Protein AF-A0A924R2E2-F1 (afdb_monomer_lite)

Sequence (108 aa):
MLLNELELIDDIKFAHPKDMQDGKIVVTDRDITINLPFVPGVHLAFDHHASEAIRNTGERPNHIIHPDVPSVARVVFDHHGGTSRFPARFHEILEAVDKKDSAQFSHE

pLDDT: mean 94.53, std 5.23, range [55.53, 98.25]

Radius of gyration: 14.44 Å; chains: 1; bounding box: 31×35×36 Å

Structure (mmCIF, N/CA/C/O backbone):
data_AF-A0A924R2E2-F1
#
_entry.id   AF-A0A924R2E2-F1
#
loop_
_atom_site.group_PDB
_atom_site.id
_atom_site.type_symbol
_atom_site.label_atom_id
_atom_site.label_alt_id
_atom_site.label_comp_id
_atom_site.label_asym_id
_atom_site.label_entity_id
_atom_site.label_seq_id
_atom_site.pdbx_PDB_ins_code
_atom_site.Cartn_x
_atom_site.Cartn_y
_atom_site.Cartn_z
_atom_site.occupancy
_atom_site.B_iso_or_equiv
_atom_site.auth_seq_id
_atom_site.auth_comp_id
_atom_site.auth_asym_id
_atom_site.auth_atom_id
_atom_site.pdbx_PDB_model_num
ATOM 1 N N . MET A 1 1 ? -2.191 -3.496 -11.049 1.00 78.88 1 MET A N 1
ATOM 2 C CA . MET A 1 1 ? -1.097 -3.816 -11.997 1.00 78.88 1 MET A CA 1
ATOM 3 C C . MET A 1 1 ? 0.096 -4.534 -11.354 1.00 78.88 1 MET A C 1
ATOM 5 O O . MET A 1 1 ? 0.664 -5.353 -12.045 1.00 78.88 1 MET A O 1
ATOM 9 N N . LEU A 1 2 ? 0.442 -4.349 -10.070 1.00 95.00 2 LEU A N 1
ATOM 10 C CA . LEU A 1 2 ? 1.344 -5.289 -9.362 1.00 95.00 2 LEU A CA 1
ATOM 11 C C . LEU A 1 2 ? 0.571 -6.451 -8.716 1.00 95.00 2 LEU A C 1
ATOM 13 O O . LEU A 1 2 ? 0.876 -7.604 -8.975 1.00 95.00 2 LEU A O 1
ATOM 17 N N . LEU A 1 3 ? -0.497 -6.165 -7.962 1.00 95.69 3 LEU A N 1
ATOM 18 C CA . LEU A 1 3 ? -1.316 -7.222 -7.343 1.00 95.69 3 LEU A CA 1
ATOM 19 C C . LEU A 1 3 ? -2.002 -8.139 -8.371 1.00 95.69 3 LEU A C 1
ATOM 21 O O . LEU A 1 3 ? -2.087 -9.340 -8.149 1.00 95.69 3 LEU A O 1
ATOM 25 N N . ASN A 1 4 ? -2.411 -7.591 -9.523 1.00 94.19 4 ASN A N 1
ATOM 26 C CA . ASN A 1 4 ? -2.919 -8.391 -10.648 1.00 94.19 4 ASN A CA 1
ATOM 27 C C . ASN A 1 4 ? -1.853 -9.341 -11.212 1.00 94.19 4 ASN A C 1
ATOM 29 O O . ASN A 1 4 ? -2.187 -10.460 -11.567 1.00 94.19 4 ASN A O 1
ATOM 33 N N . GLU A 1 5 ? -0.585 -8.913 -11.298 1.00 94.88 5 GLU A N 1
ATOM 34 C CA . GLU A 1 5 ? 0.518 -9.767 -11.779 1.00 94.88 5 GLU A CA 1
ATOM 35 C C . GLU A 1 5 ? 0.744 -10.966 -10.850 1.00 94.88 5 GLU A C 1
ATOM 37 O O . GLU A 1 5 ? 1.178 -12.029 -11.280 1.00 94.88 5 GLU A O 1
ATOM 42 N N . LEU A 1 6 ? 0.450 -10.780 -9.564 1.00 95.69 6 LEU A N 1
ATOM 43 C CA . LEU A 1 6 ? 0.540 -11.813 -8.541 1.00 95.69 6 LEU A CA 1
ATOM 44 C C . LEU A 1 6 ? -0.750 -12.629 -8.393 1.00 95.69 6 LEU A C 1
ATOM 46 O O . LEU A 1 6 ? -0.778 -13.519 -7.548 1.00 95.69 6 LEU A O 1
ATOM 50 N N . GLU A 1 7 ? -1.794 -12.315 -9.167 1.00 96.31 7 GLU A N 1
ATOM 51 C CA . GLU A 1 7 ? -3.120 -12.942 -9.078 1.00 96.31 7 GLU A CA 1
ATOM 52 C C . GLU A 1 7 ? -3.730 -12.866 -7.660 1.00 96.31 7 GLU A C 1
ATOM 54 O O . GLU A 1 7 ? -4.424 -13.775 -7.214 1.00 96.31 7 GLU A O 1
ATOM 59 N N . LEU A 1 8 ? -3.462 -11.772 -6.932 1.00 96.75 8 LEU A N 1
ATOM 60 C CA . LEU A 1 8 ? -3.915 -11.587 -5.542 1.00 96.75 8 LEU A CA 1
ATOM 61 C C . LEU A 1 8 ? -5.291 -10.928 -5.409 1.00 96.75 8 LEU A C 1
ATOM 63 O O . LEU A 1 8 ? -5.851 -10.919 -4.316 1.00 96.75 8 LEU A O 1
ATOM 67 N N . ILE A 1 9 ? -5.810 -10.337 -6.485 1.00 96.81 9 ILE A N 1
ATOM 68 C CA . ILE A 1 9 ? -7.079 -9.605 -6.478 1.00 96.81 9 ILE A CA 1
ATOM 69 C C . ILE A 1 9 ? -7.927 -9.977 -7.692 1.00 96.81 9 ILE A C 1
ATOM 71 O O . ILE A 1 9 ? -7.401 -10.242 -8.774 1.00 96.81 9 ILE A O 1
ATOM 75 N N . ASP A 1 10 ? -9.240 -9.965 -7.499 1.00 96.62 10 ASP A N 1
ATOM 76 C CA . ASP A 1 10 ? -10.270 -10.229 -8.505 1.00 96.62 10 ASP A CA 1
ATOM 77 C C . ASP A 1 10 ? -11.161 -9.001 -8.788 1.00 96.62 10 ASP A C 1
ATOM 79 O O . ASP A 1 10 ? -11.812 -8.953 -9.832 1.00 96.62 10 ASP A O 1
ATOM 83 N N . ASP A 1 11 ? -11.139 -7.988 -7.915 1.00 96.44 11 ASP A N 1
ATOM 84 C CA . ASP A 1 11 ? -11.868 -6.722 -8.055 1.00 96.44 11 ASP A CA 1
ATOM 85 C C . ASP A 1 11 ? -11.035 -5.509 -7.591 1.00 96.44 11 ASP A C 1
ATOM 87 O O . ASP A 1 11 ? -10.062 -5.637 -6.842 1.00 96.44 11 ASP A O 1
ATOM 91 N N . ILE A 1 12 ? -11.406 -4.310 -8.057 1.00 96.31 12 ILE A N 1
ATOM 92 C CA . ILE A 1 12 ? -10.790 -3.038 -7.658 1.00 96.31 12 ILE A CA 1
ATOM 93 C C . ILE A 1 12 ? -11.872 -2.004 -7.358 1.00 96.31 12 ILE A C 1
ATOM 95 O O . ILE A 1 12 ? -12.657 -1.619 -8.225 1.00 96.31 12 ILE A O 1
ATOM 99 N N . LYS A 1 13 ? -11.802 -1.430 -6.154 1.00 96.06 13 LYS A N 1
ATOM 100 C CA . LYS A 1 13 ? -12.623 -0.294 -5.733 1.00 96.06 13 LYS A CA 1
ATOM 101 C C . LYS A 1 13 ? -11.753 0.913 -5.396 1.00 96.06 13 LYS A C 1
ATOM 103 O O . LYS A 1 13 ? -10.830 0.821 -4.593 1.00 96.06 13 LYS A O 1
ATOM 108 N N . PHE A 1 14 ? -12.089 2.067 -5.966 1.00 96.69 14 PHE A N 1
ATOM 109 C CA . PHE A 1 14 ? -11.464 3.339 -5.606 1.00 96.69 14 PHE A CA 1
ATOM 110 C C . PHE A 1 14 ? -12.214 3.998 -4.446 1.00 96.69 14 PHE A C 1
ATOM 112 O O . PHE A 1 14 ? -13.445 4.031 -4.428 1.00 96.69 14 PHE A O 1
ATOM 119 N N . ALA A 1 15 ? -11.465 4.545 -3.491 1.00 96.62 15 ALA A N 1
ATOM 120 C CA . ALA A 1 15 ? -12.000 5.260 -2.341 1.00 96.62 15 ALA A CA 1
ATOM 121 C C . ALA A 1 15 ? -11.188 6.527 -2.071 1.00 96.62 15 ALA A C 1
ATOM 123 O O . ALA A 1 15 ? -9.992 6.587 -2.351 1.00 96.62 15 ALA A O 1
ATOM 124 N N . HIS A 1 16 ? -11.841 7.539 -1.502 1.00 97.31 16 HIS A N 1
ATOM 125 C CA . HIS A 1 16 ? -11.154 8.722 -1.004 1.00 97.31 16 HIS A CA 1
ATOM 126 C C . HIS A 1 16 ? -10.659 8.467 0.436 1.00 97.31 16 HIS A C 1
ATOM 128 O O . HIS A 1 16 ? -11.418 7.905 1.232 1.00 97.31 16 HIS A O 1
ATOM 134 N N . PRO A 1 17 ? -9.452 8.924 0.836 1.00 96.19 17 PRO A N 1
ATOM 135 C CA . PRO A 1 17 ? -8.926 8.723 2.194 1.00 96.19 17 PRO A CA 1
ATOM 136 C C . PRO A 1 17 ? -9.883 9.166 3.306 1.00 96.19 17 PRO A C 1
ATOM 138 O O . PRO A 1 17 ? -10.025 8.492 4.324 1.00 96.19 17 PRO A O 1
ATOM 141 N N . LYS A 1 18 ? -10.603 10.273 3.084 1.00 95.12 18 LYS A N 1
ATOM 142 C CA . LYS A 1 18 ? -11.630 10.753 4.019 1.00 95.12 18 LYS A CA 1
ATOM 143 C C . LYS A 1 18 ? -12.769 9.750 4.220 1.00 95.12 18 LYS A C 1
ATOM 145 O O . LYS A 1 18 ? -13.242 9.607 5.336 1.00 95.12 18 LYS A O 1
ATOM 150 N N . ASP A 1 19 ? -13.215 9.058 3.176 1.00 96.94 19 ASP A N 1
ATOM 151 C CA . ASP A 1 19 ? -14.321 8.105 3.308 1.00 96.94 19 ASP A CA 1
ATOM 152 C C . ASP A 1 19 ? -13.886 6.822 4.026 1.00 96.94 19 ASP A C 1
ATOM 154 O O . ASP A 1 19 ? -14.697 6.215 4.724 1.00 96.94 19 ASP A O 1
ATOM 158 N N . MET A 1 20 ? -12.604 6.455 3.918 1.00 96.00 20 MET A N 1
ATOM 159 C CA . MET A 1 20 ? -11.991 5.403 4.738 1.00 96.00 20 MET A CA 1
ATOM 160 C C . MET A 1 20 ? -11.939 5.817 6.214 1.00 96.00 20 MET A C 1
ATOM 162 O O . MET A 1 20 ? -12.395 5.073 7.076 1.00 96.00 20 MET A O 1
ATOM 166 N N . GLN A 1 21 ? -11.462 7.032 6.507 1.00 92.44 21 GLN A N 1
ATOM 167 C CA . GLN A 1 21 ? -11.394 7.569 7.877 1.00 92.44 21 GLN A CA 1
ATOM 168 C C . GLN A 1 21 ? -12.771 7.756 8.518 1.00 92.44 21 GLN A C 1
ATOM 170 O O . GLN A 1 21 ? -12.945 7.475 9.700 1.00 92.44 21 GLN A O 1
ATOM 175 N N . ASP A 1 22 ? -13.747 8.219 7.737 1.00 95.25 22 ASP A N 1
ATOM 176 C CA . ASP A 1 22 ? -15.129 8.407 8.178 1.00 95.25 22 ASP A CA 1
ATOM 177 C C . ASP A 1 22 ? -15.884 7.059 8.309 1.00 95.25 22 ASP A C 1
ATOM 179 O O . ASP A 1 22 ? -17.057 7.059 8.680 1.00 95.25 22 ASP A O 1
ATOM 183 N N . GLY A 1 23 ? -15.265 5.916 7.973 1.00 94.56 23 GLY A N 1
ATOM 184 C CA . GLY A 1 23 ? -15.879 4.585 8.072 1.00 94.56 23 GLY A CA 1
ATOM 185 C C . GLY A 1 23 ? -17.009 4.325 7.068 1.00 94.56 23 GLY A C 1
ATOM 186 O O . GLY A 1 23 ? -17.871 3.483 7.310 1.00 94.56 23 GLY A O 1
ATOM 187 N N . LYS A 1 24 ? -17.044 5.053 5.944 1.00 96.56 24 LYS A N 1
ATOM 188 C CA . LYS A 1 24 ? -18.079 4.900 4.900 1.00 96.56 24 LYS A CA 1
ATOM 189 C C . LYS A 1 24 ? -17.787 3.756 3.936 1.00 96.56 24 LYS A C 1
ATOM 191 O O . LYS A 1 24 ? -18.679 3.307 3.217 1.00 96.56 24 LYS A O 1
ATOM 196 N N . ILE A 1 25 ? -16.535 3.317 3.883 1.00 96.06 25 ILE A N 1
ATOM 197 C CA . ILE A 1 25 ? -16.118 2.164 3.095 1.00 96.06 25 ILE A CA 1
ATOM 198 C C . ILE A 1 25 ? -16.130 0.946 4.012 1.00 96.06 25 ILE A C 1
ATOM 200 O O . ILE A 1 25 ? -15.404 0.898 5.000 1.00 96.06 25 ILE A O 1
ATOM 204 N N . VAL A 1 26 ? -16.966 -0.034 3.678 1.00 94.75 26 VAL A N 1
ATOM 205 C CA . VAL A 1 26 ? -16.923 -1.348 4.324 1.00 94.75 26 VAL A CA 1
ATOM 206 C C . VAL A 1 26 ? -15.649 -2.057 3.870 1.00 94.75 26 VAL A C 1
ATOM 208 O O . VAL A 1 26 ? -15.417 -2.161 2.666 1.00 94.75 26 VAL A O 1
ATOM 211 N N . VAL A 1 27 ? -14.855 -2.510 4.839 1.00 96.31 27 VAL A N 1
ATOM 212 C CA . VAL A 1 27 ? -13.604 -3.253 4.652 1.00 96.31 27 VAL A CA 1
ATOM 213 C C . VAL A 1 27 ? -13.715 -4.572 5.410 1.00 96.31 27 VAL A C 1
ATOM 215 O O . VAL A 1 27 ? -14.265 -4.621 6.512 1.00 96.31 27 VAL A O 1
ATOM 218 N N . THR A 1 28 ? -13.205 -5.633 4.807 1.00 97.31 28 THR A N 1
ATOM 219 C CA . THR A 1 28 ? -13.247 -7.012 5.287 1.00 97.31 28 THR A CA 1
ATOM 220 C C . THR A 1 28 ? -11.855 -7.641 5.260 1.00 97.31 28 THR A C 1
ATOM 222 O O . THR A 1 28 ? -10.902 -7.084 4.712 1.00 97.31 28 THR A O 1
ATOM 225 N N . ASP A 1 29 ? -11.747 -8.852 5.802 1.00 97.56 29 ASP A N 1
ATOM 226 C CA . ASP A 1 29 ? -10.521 -9.656 5.813 1.00 97.56 29 ASP A CA 1
ATOM 227 C C . ASP A 1 29 ? -10.140 -10.236 4.438 1.00 97.56 29 ASP A C 1
ATOM 229 O O . ASP A 1 29 ? -9.130 -10.933 4.325 1.00 97.56 29 ASP A O 1
ATOM 233 N N . ARG A 1 30 ? -10.925 -9.934 3.395 1.00 97.75 30 ARG A N 1
ATOM 234 C CA . ARG A 1 30 ? -10.622 -10.210 1.984 1.00 97.75 30 ARG A CA 1
ATOM 235 C C . ARG A 1 30 ? -10.017 -9.018 1.246 1.00 97.75 30 ARG A C 1
ATOM 237 O O . ARG A 1 30 ? -9.547 -9.188 0.125 1.00 97.75 30 ARG A O 1
ATOM 244 N N . ASP A 1 31 ? -10.043 -7.829 1.842 1.00 98.12 31 ASP A N 1
ATOM 245 C CA . ASP A 1 31 ? -9.665 -6.597 1.156 1.00 98.12 31 ASP A CA 1
ATOM 246 C C . ASP A 1 31 ? -8.190 -6.257 1.374 1.00 98.12 31 ASP A C 1
ATOM 248 O O . ASP A 1 31 ? -7.686 -6.324 2.495 1.00 98.12 31 ASP A O 1
ATOM 252 N N . ILE A 1 32 ? -7.513 -5.826 0.307 1.00 98.25 32 ILE A N 1
ATOM 253 C CA . ILE A 1 32 ? -6.178 -5.221 0.370 1.00 98.25 32 ILE A CA 1
ATOM 254 C C . ILE A 1 32 ? -6.325 -3.718 0.139 1.00 98.25 32 ILE A C 1
ATOM 256 O O . ILE A 1 32 ? -6.803 -3.294 -0.914 1.00 98.25 32 ILE A O 1
ATOM 260 N N . THR A 1 33 ? -5.885 -2.897 1.092 1.00 97.88 33 THR A N 1
ATOM 261 C CA . THR A 1 33 ? -5.882 -1.435 0.940 1.00 97.88 33 THR A CA 1
ATOM 262 C C . THR A 1 33 ? -4.499 -0.939 0.551 1.00 97.88 33 THR A C 1
ATOM 264 O O . THR A 1 33 ? -3.494 -1.364 1.114 1.00 97.88 33 THR A O 1
ATOM 267 N N . ILE A 1 34 ? -4.439 -0.013 -0.402 1.00 96.81 34 ILE A N 1
ATOM 268 C CA . ILE A 1 34 ? -3.189 0.571 -0.894 1.00 96.81 34 ILE A CA 1
ATOM 269 C C . ILE A 1 34 ? -3.344 2.086 -0.876 1.00 96.81 34 ILE A C 1
ATOM 271 O O . ILE A 1 34 ? -4.289 2.605 -1.469 1.00 96.81 34 ILE A O 1
ATOM 275 N N . ASN A 1 35 ? -2.405 2.785 -0.240 1.00 96.75 35 ASN A N 1
ATOM 276 C CA . ASN A 1 35 ? -2.397 4.248 -0.141 1.00 96.75 35 ASN A CA 1
ATOM 277 C C . ASN A 1 35 ? -3.635 4.847 0.540 1.00 96.75 35 ASN A C 1
ATOM 279 O O . ASN A 1 35 ? -4.114 5.923 0.170 1.00 96.75 35 ASN A O 1
ATOM 283 N N . LEU A 1 36 ? -4.205 4.118 1.493 1.00 97.38 36 LEU A N 1
ATOM 284 C CA . LEU A 1 36 ? -5.399 4.529 2.212 1.00 97.38 36 LEU A CA 1
ATOM 285 C C . LEU A 1 36 ? -5.162 4.380 3.714 1.00 97.38 36 LEU A C 1
ATOM 287 O O . LEU A 1 36 ? -4.488 3.433 4.117 1.00 97.38 36 LEU A O 1
ATOM 291 N N . PRO A 1 37 ? -5.771 5.256 4.536 1.00 96.88 37 PRO A N 1
ATOM 292 C CA . PRO A 1 37 ? -5.669 5.175 5.985 1.00 96.88 37 PRO A CA 1
ATOM 293 C C . PRO A 1 37 ? -5.991 3.775 6.504 1.00 96.88 37 PRO A C 1
ATOM 295 O O . PRO A 1 37 ? -6.957 3.151 6.054 1.00 96.88 37 PRO A O 1
ATOM 298 N N . PHE A 1 38 ? -5.193 3.302 7.461 1.00 96.69 38 PHE A N 1
ATOM 299 C CA . P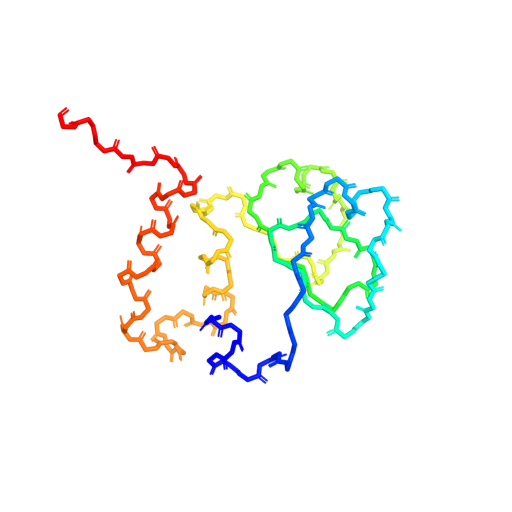HE A 1 38 ? -5.333 1.951 7.996 1.00 96.69 38 PHE A CA 1
ATOM 300 C C . PHE A 1 38 ? -6.705 1.744 8.655 1.00 96.69 38 PHE A C 1
ATOM 302 O O . PHE A 1 38 ? -7.153 2.556 9.468 1.00 96.69 38 PHE A O 1
ATOM 309 N N . VAL A 1 39 ? -7.342 0.608 8.353 1.00 94.81 39 VAL A N 1
ATOM 310 C CA . VAL A 1 39 ? -8.603 0.176 8.970 1.00 94.81 39 VAL A CA 1
ATOM 311 C C . VAL A 1 39 ? -8.413 -1.216 9.586 1.00 94.81 39 VAL A C 1
ATOM 313 O O . VAL A 1 39 ? -7.991 -2.138 8.886 1.00 94.81 39 VAL A O 1
ATOM 316 N N . PRO A 1 40 ? -8.723 -1.416 10.882 1.00 93.12 40 PRO A N 1
ATOM 317 C CA . PRO A 1 40 ? -8.671 -2.739 11.502 1.00 93.12 40 PRO A CA 1
ATOM 318 C C . PRO A 1 40 ? -9.582 -3.753 10.797 1.00 93.12 40 PRO A C 1
ATOM 320 O O . PRO A 1 40 ? -10.715 -3.433 10.452 1.00 93.12 40 PRO A O 1
ATOM 323 N N . GLY A 1 41 ? -9.107 -4.991 10.640 1.00 92.94 41 GLY A N 1
ATOM 324 C CA . GLY A 1 41 ? -9.857 -6.076 9.992 1.00 92.94 41 GLY A CA 1
ATOM 325 C C . GLY A 1 41 ? -9.583 -6.244 8.495 1.00 92.94 41 GLY A C 1
ATOM 326 O O . GLY A 1 41 ? -10.012 -7.243 7.934 1.00 92.94 41 GLY A O 1
ATOM 327 N N . VAL A 1 42 ? -8.838 -5.325 7.871 1.00 97.50 42 VAL A N 1
ATOM 328 C CA . VAL A 1 42 ? -8.326 -5.471 6.498 1.00 97.50 42 VAL A CA 1
ATOM 329 C C . VAL A 1 42 ? -7.356 -6.654 6.376 1.00 97.50 42 VAL A C 1
ATOM 331 O O . VAL A 1 42 ? -6.605 -6.929 7.318 1.00 97.50 42 VAL A O 1
ATOM 334 N N . HIS A 1 43 ? -7.325 -7.323 5.217 1.00 97.81 43 HIS A N 1
ATOM 335 C CA . HIS A 1 43 ? -6.386 -8.420 4.959 1.00 97.81 43 HIS A CA 1
ATOM 336 C C . HIS A 1 43 ? -4.934 -7.942 5.046 1.00 97.81 43 HIS A C 1
ATOM 338 O O . HIS A 1 43 ? -4.148 -8.443 5.847 1.00 97.81 43 HIS A O 1
ATOM 344 N N . LEU A 1 44 ? -4.600 -6.944 4.225 1.00 98.19 44 LEU A N 1
ATOM 345 C CA . LEU A 1 44 ? -3.303 -6.279 4.163 1.00 98.19 44 LEU A CA 1
ATOM 346 C C . LEU A 1 44 ? -3.515 -4.800 3.843 1.00 98.19 44 LEU A C 1
ATOM 348 O O . LEU A 1 44 ? -4.330 -4.451 2.991 1.00 98.19 44 LEU A O 1
ATOM 352 N N . ALA A 1 45 ? -2.747 -3.938 4.493 1.00 98.12 45 ALA A N 1
ATOM 353 C CA . ALA A 1 45 ? -2.697 -2.514 4.211 1.00 98.12 45 ALA A CA 1
ATOM 354 C C . ALA A 1 45 ? -1.272 -2.112 3.841 1.00 98.12 45 ALA A C 1
ATOM 356 O O . ALA A 1 45 ? -0.353 -2.331 4.626 1.00 98.12 45 ALA A O 1
ATOM 357 N N . PHE A 1 46 ? -1.109 -1.508 2.667 1.00 98.25 46 PHE A N 1
ATOM 358 C CA . PHE A 1 46 ? 0.154 -0.953 2.196 1.00 98.25 46 PHE A CA 1
ATOM 359 C C . PHE A 1 46 ? 0.117 0.570 2.259 1.00 98.25 46 PHE A C 1
ATOM 361 O O . PHE A 1 46 ? -0.778 1.195 1.680 1.00 98.25 46 PHE A O 1
ATOM 368 N N . ASP A 1 47 ? 1.115 1.158 2.914 1.00 97.69 47 ASP A N 1
ATOM 369 C CA . ASP A 1 47 ? 1.258 2.608 3.036 1.00 97.69 47 ASP A CA 1
ATOM 370 C C . ASP A 1 47 ? 2.744 3.021 3.072 1.00 97.69 47 ASP A C 1
ATOM 372 O O . ASP A 1 47 ? 3.639 2.207 3.300 1.00 97.69 47 ASP A O 1
ATOM 376 N N . HIS A 1 48 ? 3.023 4.296 2.836 1.00 97.00 48 HIS A N 1
ATOM 377 C CA . HIS A 1 48 ? 4.354 4.900 2.948 1.00 97.00 48 HIS A CA 1
ATOM 378 C C . HIS A 1 48 ? 4.322 6.285 3.625 1.00 97.00 48 HIS A C 1
ATOM 380 O O . HIS A 1 48 ? 5.342 6.951 3.755 1.00 97.00 48 HIS A O 1
ATOM 386 N N . HIS A 1 49 ? 3.168 6.748 4.104 1.00 95.81 49 HIS A N 1
ATOM 387 C CA . HIS A 1 49 ? 3.046 8.027 4.783 1.00 95.81 49 HIS A CA 1
ATOM 388 C C . HIS A 1 49 ? 3.488 7.906 6.241 1.00 95.81 49 HIS A C 1
ATOM 390 O O . HIS A 1 49 ? 2.878 7.202 7.047 1.00 95.81 49 HIS A O 1
ATOM 396 N N . ALA A 1 50 ? 4.489 8.693 6.638 1.00 93.69 50 ALA A N 1
ATOM 397 C CA . ALA A 1 50 ? 4.947 8.752 8.028 1.00 93.69 50 ALA A CA 1
ATOM 398 C C . ALA A 1 50 ? 3.815 9.063 9.033 1.00 93.69 50 ALA A C 1
ATOM 400 O O . ALA A 1 50 ? 3.841 8.599 10.173 1.00 93.69 50 ALA A O 1
ATOM 401 N N . SER A 1 51 ? 2.790 9.813 8.616 1.00 93.88 51 SER A N 1
ATOM 402 C CA . SER A 1 51 ? 1.616 10.117 9.441 1.00 93.88 51 SER A CA 1
ATOM 403 C C . SER A 1 51 ? 0.821 8.869 9.844 1.00 93.88 51 SER A C 1
ATOM 405 O O . SER A 1 51 ? 0.348 8.807 10.979 1.00 93.88 51 SER A O 1
ATOM 407 N N . GLU A 1 52 ? 0.707 7.863 8.972 1.00 95.06 52 GLU A N 1
ATOM 408 C CA . GLU A 1 52 ? 0.040 6.597 9.294 1.00 95.06 52 GLU A CA 1
ATOM 409 C C . GLU A 1 52 ? 0.887 5.737 10.237 1.00 95.06 52 GLU A C 1
ATOM 411 O O . GLU A 1 52 ? 0.323 5.085 11.117 1.00 95.06 52 GLU A O 1
ATOM 416 N N . ALA A 1 53 ? 2.220 5.790 10.134 1.00 92.38 53 ALA A N 1
ATOM 417 C CA . ALA A 1 53 ? 3.122 5.108 11.069 1.00 92.38 53 ALA A CA 1
ATOM 418 C C . ALA A 1 53 ? 3.017 5.696 12.487 1.00 92.38 53 ALA A C 1
ATOM 420 O O . ALA A 1 53 ? 3.012 4.964 13.475 1.00 92.38 53 ALA A O 1
ATOM 421 N N . ILE A 1 54 ? 2.880 7.022 12.587 1.00 94.00 54 ILE A N 1
ATOM 422 C CA . ILE A 1 54 ? 2.694 7.725 13.864 1.00 94.00 54 ILE A CA 1
ATOM 423 C C . ILE A 1 54 ? 1.302 7.449 14.447 1.00 94.00 54 ILE A C 1
ATOM 425 O O . ILE A 1 54 ? 1.167 7.258 15.655 1.00 94.00 54 ILE A O 1
ATOM 429 N N . ARG A 1 55 ? 0.254 7.440 13.611 1.00 93.75 55 ARG A N 1
ATOM 430 C CA . ARG A 1 55 ? -1.131 7.234 14.060 1.00 93.75 55 ARG A CA 1
ATOM 431 C C . ARG A 1 55 ? -1.383 5.799 14.522 1.00 93.75 55 ARG A C 1
ATOM 433 O O . ARG A 1 55 ? -2.071 5.594 15.520 1.00 93.75 55 ARG A O 1
ATOM 440 N N . ASN A 1 56 ? -0.843 4.816 13.806 1.00 92.50 56 ASN A N 1
ATOM 441 C CA . ASN A 1 56 ? -1.151 3.401 13.997 1.00 92.50 56 ASN A CA 1
ATOM 442 C C . ASN A 1 56 ? -0.031 2.671 14.747 1.00 92.50 56 ASN A C 1
ATOM 444 O O . ASN A 1 56 ? 0.617 1.779 14.203 1.00 92.50 56 ASN A O 1
ATOM 448 N N . THR A 1 57 ? 0.170 3.011 16.020 1.00 89.06 57 THR A N 1
ATOM 449 C CA . THR A 1 57 ? 1.186 2.366 16.868 1.00 89.06 57 THR A CA 1
ATOM 450 C C . THR A 1 57 ? 0.790 0.945 17.292 1.00 89.06 57 THR A C 1
ATOM 452 O O . THR A 1 57 ? -0.382 0.546 17.201 1.00 89.06 57 THR A O 1
ATOM 455 N N . GLY A 1 58 ? 1.778 0.183 17.772 1.00 90.06 58 GLY A N 1
ATOM 456 C CA . GLY A 1 58 ? 1.631 -1.209 18.202 1.00 90.06 58 GLY A CA 1
ATOM 457 C C . GLY A 1 58 ? 1.910 -2.223 17.092 1.00 90.06 58 GLY A C 1
ATOM 458 O O . GLY A 1 58 ? 2.121 -1.862 15.936 1.00 90.06 58 GLY A O 1
ATOM 459 N N . GLU A 1 59 ? 1.929 -3.505 17.456 1.00 88.44 59 GLU A N 1
ATOM 460 C CA . GLU A 1 59 ? 2.138 -4.587 16.495 1.00 88.44 59 GLU A CA 1
ATOM 461 C C . GLU A 1 59 ? 0.917 -4.729 15.577 1.00 88.44 59 GLU A C 1
ATOM 463 O O . GLU A 1 59 ? -0.212 -4.925 16.034 1.00 88.44 59 GLU A O 1
ATOM 468 N N . ARG A 1 60 ? 1.148 -4.589 14.269 1.00 92.88 60 ARG A N 1
ATOM 469 C CA . ARG A 1 60 ? 0.132 -4.688 13.215 1.00 92.88 60 ARG A CA 1
ATOM 470 C C . ARG A 1 60 ? 0.740 -5.441 12.034 1.00 92.88 60 ARG A C 1
ATOM 472 O O . ARG A 1 60 ? 1.205 -4.807 11.091 1.00 92.88 60 ARG A O 1
ATOM 479 N N . PRO A 1 61 ? 0.788 -6.781 12.081 1.00 93.25 61 PRO A N 1
ATOM 480 C CA . PRO A 1 61 ? 1.491 -7.572 11.070 1.00 93.25 61 PRO A CA 1
ATOM 481 C C . PRO A 1 61 ? 0.880 -7.427 9.668 1.00 93.25 61 PRO A C 1
ATOM 483 O O . PRO A 1 61 ? 1.556 -7.675 8.677 1.00 93.25 61 PRO A O 1
ATOM 486 N N . ASN A 1 62 ? -0.381 -6.997 9.581 1.00 96.81 62 ASN A N 1
ATOM 487 C CA . ASN A 1 62 ? -1.076 -6.715 8.330 1.00 96.81 62 ASN A CA 1
ATOM 488 C C . ASN A 1 62 ? -0.941 -5.258 7.848 1.00 96.81 62 ASN A C 1
ATOM 490 O O . ASN A 1 62 ? -1.510 -4.922 6.814 1.00 96.81 62 ASN A O 1
ATOM 494 N N . HIS A 1 63 ? -0.226 -4.388 8.568 1.00 97.56 63 HIS A N 1
ATOM 495 C CA . HIS A 1 63 ? 0.036 -3.008 8.158 1.00 97.56 63 HIS A CA 1
ATOM 496 C C . HIS A 1 63 ? 1.485 -2.879 7.678 1.00 97.56 63 HIS A C 1
ATOM 498 O O . HIS A 1 63 ? 2.411 -2.671 8.462 1.00 97.56 63 HIS A O 1
ATOM 504 N N . ILE A 1 64 ? 1.677 -3.038 6.372 1.00 97.69 64 ILE A N 1
ATOM 505 C CA . ILE A 1 64 ? 2.978 -2.979 5.713 1.00 97.69 64 ILE A CA 1
ATOM 506 C C . ILE A 1 64 ? 3.265 -1.525 5.351 1.00 97.69 64 ILE A C 1
ATOM 508 O O . ILE A 1 64 ? 2.753 -0.999 4.362 1.00 97.69 64 ILE A O 1
ATOM 512 N N . ILE A 1 65 ? 4.073 -0.872 6.182 1.00 96.56 65 ILE A N 1
ATOM 513 C CA . ILE A 1 65 ? 4.374 0.551 6.057 1.00 96.56 65 ILE A CA 1
ATOM 514 C C . ILE A 1 65 ? 5.877 0.813 6.019 1.00 96.56 65 ILE A C 1
ATOM 516 O O . ILE A 1 65 ? 6.620 0.408 6.916 1.00 96.56 65 ILE A O 1
ATOM 520 N N . HIS A 1 66 ? 6.326 1.525 4.985 1.00 96.06 66 HIS A N 1
ATOM 521 C CA . HIS A 1 66 ? 7.720 1.951 4.842 1.00 96.06 66 HIS A CA 1
ATOM 522 C C . HIS A 1 66 ? 7.779 3.461 4.579 1.00 96.06 66 HIS A C 1
ATOM 524 O O . HIS A 1 66 ? 7.680 3.878 3.431 1.00 96.06 66 HIS A O 1
ATOM 530 N N . PRO A 1 67 ? 7.932 4.299 5.622 1.00 94.38 67 PRO A N 1
ATOM 531 C CA . PRO A 1 67 ? 7.879 5.756 5.475 1.00 94.38 67 PRO A CA 1
ATOM 532 C C . PRO A 1 67 ? 8.971 6.374 4.594 1.00 94.38 67 PRO A C 1
ATOM 534 O O . PRO A 1 67 ? 8.818 7.493 4.113 1.00 94.38 67 PRO A O 1
ATOM 537 N N . ASP A 1 68 ? 10.074 5.651 4.402 1.00 93.62 68 ASP A N 1
ATOM 538 C CA . ASP A 1 68 ? 11.269 6.151 3.722 1.00 93.62 68 ASP A CA 1
ATOM 539 C C . ASP A 1 68 ? 11.301 5.820 2.219 1.00 93.62 68 ASP A C 1
ATOM 541 O O . ASP A 1 68 ? 12.272 6.152 1.537 1.00 93.62 68 ASP A O 1
ATOM 545 N N . VAL A 1 69 ? 10.267 5.155 1.683 1.00 94.75 69 VAL A N 1
ATOM 546 C CA . VAL A 1 69 ? 10.202 4.808 0.254 1.00 94.75 69 VAL A CA 1
ATOM 547 C C . VAL A 1 69 ? 9.357 5.820 -0.533 1.00 94.75 69 VAL A C 1
ATOM 549 O O . VAL A 1 69 ? 8.375 6.359 -0.016 1.00 94.75 69 VAL A O 1
ATOM 552 N N . PRO A 1 70 ? 9.705 6.087 -1.806 1.00 94.94 70 PRO A N 1
ATOM 553 C CA . PRO A 1 70 ? 9.129 7.198 -2.567 1.00 94.94 70 PRO A CA 1
ATOM 554 C C . PRO A 1 70 ? 7.654 7.027 -2.944 1.00 94.94 70 PRO A C 1
ATOM 556 O O . PRO A 1 70 ? 7.012 8.026 -3.244 1.00 94.94 70 PRO A O 1
ATOM 559 N N . SER A 1 71 ? 7.120 5.802 -2.945 1.00 96.94 71 SER A N 1
ATOM 560 C CA . SER A 1 71 ? 5.713 5.533 -3.251 1.00 96.94 71 SER A CA 1
ATOM 561 C C . SER A 1 71 ? 5.222 4.244 -2.596 1.00 96.94 71 SER A C 1
ATOM 563 O O . SER A 1 71 ? 5.992 3.309 -2.361 1.00 96.94 71 SER A O 1
ATOM 565 N N . VAL A 1 72 ? 3.910 4.120 -2.398 1.00 97.06 72 VAL A N 1
ATOM 566 C CA . VAL A 1 72 ? 3.306 2.848 -1.960 1.00 97.06 72 VAL A CA 1
ATOM 567 C C . VAL A 1 72 ? 3.495 1.712 -2.980 1.00 97.06 72 VAL A C 1
ATOM 569 O O . VAL A 1 72 ? 3.535 0.537 -2.617 1.00 97.06 72 VAL A O 1
ATOM 572 N N . ALA A 1 73 ? 3.638 2.031 -4.272 1.00 97.19 73 ALA A N 1
ATOM 573 C CA . ALA A 1 73 ? 3.895 1.020 -5.294 1.00 97.19 73 ALA A CA 1
ATOM 574 C C . ALA A 1 73 ? 5.253 0.345 -5.064 1.00 97.19 73 ALA A C 1
ATOM 576 O O . ALA A 1 73 ? 5.374 -0.865 -5.266 1.00 97.19 73 ALA A O 1
ATOM 577 N N . ARG A 1 74 ? 6.240 1.107 -4.570 1.00 97.38 74 ARG A N 1
ATOM 578 C CA . ARG A 1 74 ? 7.536 0.580 -4.141 1.00 97.38 74 ARG A CA 1
ATOM 579 C C . ARG A 1 74 ? 7.397 -0.364 -2.946 1.00 97.38 74 ARG A C 1
ATOM 581 O O . ARG A 1 74 ? 7.952 -1.455 -2.997 1.00 97.38 74 ARG A O 1
ATOM 588 N N . VAL A 1 75 ? 6.576 -0.012 -1.949 1.00 97.81 75 VAL A N 1
ATOM 589 C CA . VAL A 1 75 ? 6.257 -0.886 -0.797 1.00 97.81 75 VAL A CA 1
ATOM 590 C C . VAL A 1 75 ? 5.727 -2.242 -1.273 1.00 97.81 75 VAL A C 1
ATOM 592 O O . VAL A 1 75 ? 6.244 -3.283 -0.877 1.00 97.81 75 VAL A O 1
ATOM 595 N N . VAL A 1 76 ? 4.722 -2.240 -2.159 1.00 97.69 76 VAL A N 1
ATOM 596 C CA . VAL A 1 76 ? 4.118 -3.471 -2.703 1.00 97.69 76 VAL A CA 1
ATOM 597 C C . VAL A 1 76 ? 5.141 -4.281 -3.503 1.00 97.69 76 VAL A C 1
ATOM 599 O O . VAL A 1 76 ? 5.209 -5.503 -3.372 1.00 97.69 76 VAL A O 1
ATOM 602 N N . PHE A 1 77 ? 5.939 -3.612 -4.338 1.00 97.69 77 PHE A N 1
ATOM 603 C CA . PHE A 1 77 ? 6.963 -4.260 -5.152 1.00 97.69 77 PHE A CA 1
ATOM 604 C C . PHE A 1 77 ? 8.015 -4.964 -4.286 1.00 97.69 77 PHE A C 1
ATOM 606 O O . PHE A 1 77 ? 8.272 -6.153 -4.483 1.00 97.69 77 PHE A O 1
ATOM 613 N N . ASP A 1 78 ? 8.579 -4.260 -3.305 1.00 96.88 78 ASP A N 1
ATOM 614 C CA . ASP A 1 78 ? 9.635 -4.784 -2.438 1.00 96.88 78 ASP A CA 1
ATOM 615 C C . ASP A 1 78 ? 9.108 -5.901 -1.526 1.00 96.88 78 ASP A C 1
ATOM 617 O O . ASP A 1 78 ? 9.740 -6.955 -1.416 1.00 96.88 78 ASP A O 1
ATOM 621 N N . HIS A 1 79 ? 7.907 -5.733 -0.956 1.00 97.19 79 HIS A N 1
ATOM 622 C CA . HIS A 1 79 ? 7.271 -6.734 -0.091 1.00 97.19 79 HIS A CA 1
ATOM 623 C C . HIS A 1 79 ? 7.084 -8.091 -0.787 1.00 97.19 79 HIS A C 1
ATOM 625 O O . HIS A 1 79 ? 7.241 -9.141 -0.165 1.00 97.19 79 HIS A O 1
ATOM 631 N N . HIS A 1 80 ? 6.793 -8.089 -2.090 1.00 97.25 80 HIS A N 1
ATOM 632 C CA . HIS A 1 80 ? 6.576 -9.310 -2.866 1.00 97.25 80 HIS A CA 1
ATOM 633 C C . HIS A 1 80 ? 7.823 -9.814 -3.615 1.00 97.25 80 HIS A C 1
ATOM 635 O O . HIS A 1 80 ? 7.704 -10.634 -4.524 1.00 97.25 80 HIS A O 1
ATOM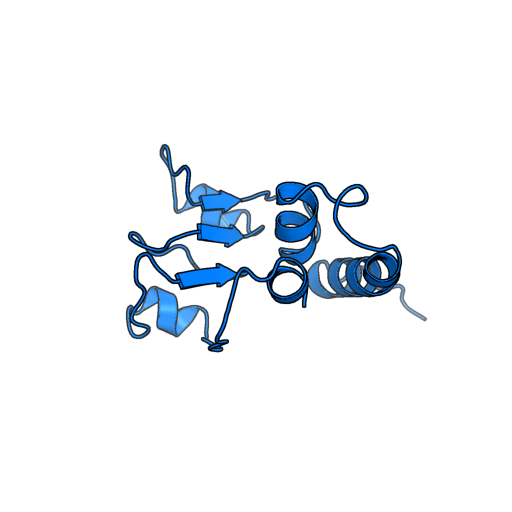 641 N N . GLY A 1 81 ? 9.024 -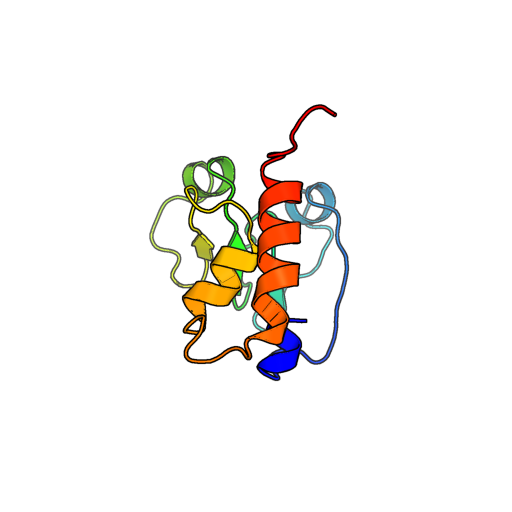9.377 -3.223 1.00 96.19 81 GLY A N 1
ATOM 642 C CA . GLY A 1 81 ? 10.293 -9.915 -3.731 1.00 96.19 81 GLY A CA 1
ATOM 643 C C . GLY A 1 81 ? 10.916 -9.125 -4.884 1.00 96.19 81 GLY A C 1
ATOM 644 O O . GLY A 1 81 ? 11.911 -9.569 -5.466 1.00 96.19 81 GLY A O 1
ATOM 645 N N . GLY A 1 82 ? 10.361 -7.962 -5.220 1.00 96.62 82 GLY A N 1
ATOM 646 C CA . GLY A 1 82 ? 10.935 -7.012 -6.165 1.00 96.62 82 GLY A CA 1
ATOM 647 C C . GLY A 1 82 ? 11.327 -7.633 -7.506 1.00 96.62 82 GLY A C 1
ATOM 648 O O . GLY A 1 82 ? 10.561 -8.378 -8.117 1.00 96.62 82 GLY A O 1
ATOM 649 N N . THR A 1 83 ? 12.549 -7.359 -7.961 1.00 96.00 83 THR A N 1
ATOM 650 C CA . THR A 1 83 ? 13.066 -7.815 -9.265 1.00 96.00 83 THR A CA 1
ATOM 651 C C . THR A 1 83 ? 13.155 -9.337 -9.407 1.00 96.00 83 THR A C 1
ATOM 653 O O . THR A 1 83 ? 13.227 -9.837 -10.527 1.00 96.00 83 THR A O 1
ATOM 656 N N . SER A 1 84 ? 13.126 -10.091 -8.300 1.00 96.25 84 SER A N 1
ATOM 657 C CA . SER A 1 84 ? 13.086 -11.559 -8.348 1.00 96.25 84 SER A CA 1
ATOM 658 C C . SER A 1 84 ? 11.704 -12.107 -8.720 1.00 96.25 84 SER A C 1
ATOM 660 O O . SER A 1 84 ? 11.603 -13.224 -9.226 1.00 96.25 84 SER A O 1
ATOM 662 N N . ARG A 1 85 ? 10.642 -11.321 -8.490 1.00 95.62 85 ARG A N 1
ATOM 663 C CA . ARG A 1 85 ? 9.250 -11.726 -8.714 1.00 95.62 85 ARG A CA 1
ATOM 664 C C . ARG A 1 85 ? 8.595 -10.996 -9.879 1.00 95.62 85 ARG A C 1
ATOM 666 O O . ARG A 1 85 ? 7.795 -11.600 -10.591 1.00 95.62 85 ARG A O 1
ATOM 673 N N . PHE A 1 86 ? 8.924 -9.723 -10.069 1.00 96.12 86 PHE A N 1
ATOM 674 C CA . PHE A 1 86 ? 8.302 -8.865 -11.067 1.00 96.12 86 PHE A CA 1
ATOM 675 C C . PHE A 1 86 ? 9.173 -8.720 -12.322 1.00 96.12 86 PHE A C 1
ATOM 677 O O . PHE A 1 86 ? 10.372 -8.456 -12.219 1.00 96.12 86 PHE A O 1
ATOM 684 N N . PR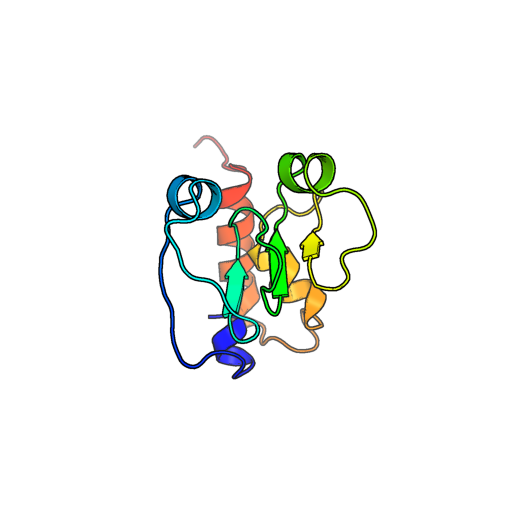O A 1 87 ? 8.582 -8.824 -13.524 1.00 95.19 87 PRO A N 1
ATOM 685 C CA . PRO A 1 87 ? 9.315 -8.638 -14.772 1.00 95.19 87 PRO A CA 1
ATOM 686 C C . PRO A 1 87 ? 9.837 -7.206 -14.953 1.00 95.19 87 PRO A C 1
ATOM 688 O O . PRO A 1 87 ? 9.193 -6.240 -14.545 1.00 95.19 87 PRO A O 1
ATOM 691 N N . ALA A 1 88 ? 10.945 -7.060 -15.688 1.00 95.50 88 ALA A N 1
ATOM 692 C CA . ALA A 1 88 ? 11.615 -5.773 -15.920 1.00 95.50 88 ALA A CA 1
ATOM 693 C C . ALA A 1 88 ? 10.715 -4.675 -16.528 1.00 95.50 88 ALA A C 1
ATOM 695 O O . ALA A 1 88 ? 10.993 -3.492 -16.352 1.00 95.50 88 ALA A O 1
ATOM 696 N N . ARG A 1 89 ? 9.599 -5.041 -17.182 1.00 94.12 89 ARG A N 1
ATOM 697 C CA . ARG A 1 89 ? 8.595 -4.084 -17.691 1.00 94.12 89 ARG A CA 1
ATOM 698 C C . ARG A 1 89 ? 8.005 -3.174 -16.605 1.00 94.12 89 ARG A C 1
ATOM 700 O O . ARG A 1 89 ? 7.460 -2.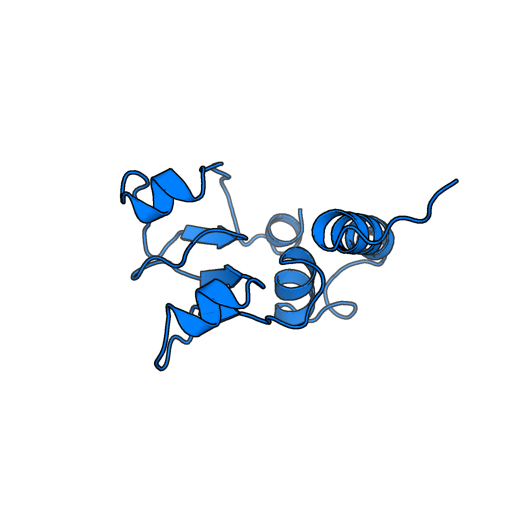128 -16.928 1.00 94.12 89 ARG A O 1
ATOM 707 N N . PHE A 1 90 ? 8.087 -3.569 -15.333 1.00 95.12 90 PHE A N 1
ATOM 708 C CA . PHE A 1 90 ? 7.607 -2.753 -14.219 1.00 95.12 90 PHE A CA 1
ATOM 709 C C . PHE A 1 90 ? 8.603 -1.678 -13.769 1.00 95.12 90 PHE A C 1
ATOM 711 O O . PHE A 1 90 ? 8.210 -0.790 -13.022 1.00 95.12 90 PHE A O 1
ATOM 718 N N . HIS A 1 91 ? 9.866 -1.718 -14.204 1.00 94.06 91 HIS A N 1
ATOM 719 C CA . HIS A 1 91 ? 10.873 -0.764 -13.730 1.00 94.06 91 HIS A CA 1
ATOM 720 C C . HIS A 1 91 ? 10.541 0.671 -14.144 1.00 94.06 91 HIS A C 1
ATOM 722 O O . HIS A 1 91 ? 10.488 1.547 -13.289 1.00 94.06 91 HIS A O 1
ATOM 728 N N . GLU A 1 92 ? 10.231 0.894 -15.424 1.00 94.38 92 GLU A N 1
ATOM 729 C CA . GLU A 1 92 ? 9.925 2.234 -15.939 1.00 94.38 92 GLU A CA 1
ATOM 730 C C . GLU A 1 92 ? 8.677 2.829 -15.272 1.00 94.38 92 GLU A C 1
ATOM 732 O O . GLU A 1 92 ? 8.682 3.986 -14.851 1.00 94.38 92 GLU A O 1
ATOM 737 N N . ILE A 1 93 ? 7.617 2.028 -15.102 1.00 93.88 93 ILE A N 1
ATOM 738 C CA . ILE A 1 93 ? 6.408 2.517 -14.433 1.00 93.88 93 ILE A CA 1
ATOM 739 C C . ILE A 1 93 ? 6.644 2.769 -12.940 1.00 93.88 93 ILE A C 1
ATOM 741 O O . ILE A 1 93 ? 6.106 3.736 -12.409 1.00 93.88 93 ILE A O 1
ATOM 745 N N . LEU A 1 94 ? 7.464 1.956 -12.266 1.00 95.75 94 LEU A N 1
ATOM 746 C CA . LEU A 1 94 ? 7.827 2.194 -10.868 1.00 95.75 94 LEU A CA 1
ATOM 747 C C . LEU A 1 94 ? 8.646 3.473 -10.711 1.00 95.75 94 LEU A C 1
ATOM 749 O O . LEU A 1 94 ? 8.338 4.270 -9.836 1.00 95.75 94 LEU A O 1
ATOM 753 N N . GLU A 1 95 ? 9.630 3.717 -11.577 1.00 95.19 95 GLU A N 1
ATOM 754 C CA . GLU A 1 95 ? 10.391 4.970 -11.568 1.00 95.19 95 GLU A CA 1
ATOM 755 C C . GLU A 1 95 ? 9.492 6.191 -11.801 1.00 95.19 95 GLU A C 1
ATOM 757 O O . GLU A 1 95 ? 9.649 7.217 -11.138 1.00 95.19 95 GLU A O 1
ATOM 762 N N . ALA A 1 96 ? 8.535 6.094 -12.728 1.00 94.44 96 ALA A N 1
ATOM 763 C CA . ALA A 1 96 ? 7.591 7.174 -12.995 1.00 94.44 96 ALA A CA 1
ATOM 764 C C . ALA A 1 96 ? 6.656 7.438 -11.803 1.00 94.44 96 ALA A C 1
ATOM 766 O O . ALA A 1 96 ? 6.402 8.596 -11.465 1.00 94.44 96 ALA A O 1
ATOM 767 N N . VAL A 1 97 ? 6.154 6.382 -11.155 1.00 94.75 97 VAL A N 1
ATOM 768 C CA . VAL A 1 97 ? 5.301 6.494 -9.963 1.00 94.75 97 VAL A CA 1
ATOM 769 C C . VAL A 1 97 ? 6.087 7.074 -8.791 1.00 94.75 97 VAL A C 1
ATOM 771 O O . VAL A 1 97 ? 5.611 8.026 -8.180 1.00 94.75 97 VAL A O 1
ATOM 774 N N . ASP A 1 98 ? 7.301 6.587 -8.538 1.00 95.94 98 ASP A N 1
ATOM 775 C CA . ASP A 1 98 ? 8.177 7.088 -7.477 1.00 95.94 98 ASP A CA 1
ATOM 776 C C . ASP A 1 98 ? 8.446 8.588 -7.628 1.00 95.94 98 ASP A C 1
AT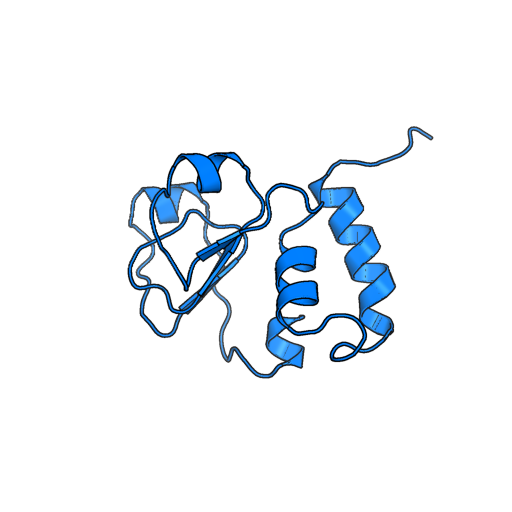OM 778 O O . ASP A 1 98 ? 8.290 9.343 -6.669 1.00 95.94 98 ASP A O 1
ATOM 782 N N . LYS A 1 99 ? 8.773 9.048 -8.843 1.00 94.31 99 LYS A N 1
ATOM 783 C CA . LYS A 1 99 ? 8.963 10.481 -9.130 1.00 94.31 99 LYS A CA 1
ATOM 784 C C . LYS A 1 99 ? 7.692 11.290 -8.906 1.00 94.31 99 LYS A C 1
ATOM 786 O O . LYS A 1 99 ? 7.752 12.379 -8.340 1.00 94.31 99 LYS A O 1
ATOM 791 N N . LYS A 1 100 ? 6.546 10.775 -9.362 1.00 93.44 100 LYS A N 1
ATOM 792 C CA . LYS A 1 100 ? 5.261 11.470 -9.255 1.00 93.44 100 LYS A CA 1
ATOM 793 C C . LYS A 1 100 ? 4.824 11.643 -7.805 1.00 93.44 100 LYS A C 1
ATOM 795 O O . LYS A 1 100 ? 4.397 12.735 -7.445 1.00 93.44 100 LYS A O 1
ATOM 800 N N . ASP A 1 101 ? 4.926 10.590 -7.006 1.00 89.94 101 ASP A N 1
ATOM 801 C CA . ASP A 1 101 ? 4.410 10.565 -5.635 1.00 89.94 101 ASP A CA 1
ATOM 802 C C . ASP A 1 101 ? 5.306 11.371 -4.678 1.00 89.94 101 ASP A C 1
ATOM 804 O O . ASP A 1 101 ? 4.821 12.080 -3.801 1.00 89.94 101 ASP A O 1
ATOM 808 N N . SER A 1 102 ? 6.620 11.372 -4.928 1.00 89.06 102 SER A N 1
ATOM 809 C CA . SER A 1 102 ? 7.602 12.182 -4.190 1.00 89.06 102 SER A CA 1
ATOM 810 C C . SER A 1 102 ? 7.820 13.596 -4.755 1.00 89.06 102 SER A C 1
ATOM 812 O O . SER A 1 102 ? 8.650 14.344 -4.234 1.00 89.06 102 SER A O 1
ATOM 814 N N . ALA A 1 103 ? 7.100 13.973 -5.819 1.00 89.88 103 ALA A N 1
ATOM 815 C CA . ALA A 1 103 ? 7.244 15.241 -6.542 1.00 89.88 103 ALA A CA 1
ATOM 816 C C . ALA A 1 103 ? 8.685 15.559 -7.017 1.00 89.88 103 ALA A C 1
ATOM 818 O O . ALA A 1 103 ? 9.078 16.722 -7.118 1.00 89.88 103 ALA A O 1
ATOM 819 N N . GLN A 1 104 ? 9.476 14.534 -7.342 1.00 87.12 104 GLN A N 1
ATOM 820 C CA . GLN A 1 104 ? 10.871 14.652 -7.783 1.00 87.12 104 GLN A CA 1
ATOM 821 C C . GLN A 1 104 ? 10.977 14.938 -9.287 1.00 87.12 104 GLN A C 1
ATOM 823 O O . GLN A 1 104 ? 11.449 14.116 -10.076 1.00 87.12 104 GLN A O 1
ATOM 828 N N . PHE A 1 105 ? 10.533 16.124 -9.692 1.00 87.44 105 PHE A N 1
ATOM 829 C CA . PHE A 1 105 ? 10.637 16.603 -11.069 1.00 87.44 105 PHE A CA 1
ATOM 830 C C . PHE A 1 105 ? 11.766 17.628 -11.209 1.00 87.44 105 PHE A C 1
ATOM 832 O O . PHE A 1 105 ? 11.986 18.452 -10.322 1.00 87.44 105 PHE A O 1
ATOM 839 N N . SER A 1 106 ? 12.481 17.600 -12.334 1.00 86.62 106 SER A N 1
ATOM 840 C CA . SER A 1 106 ? 13.348 18.712 -12.725 1.00 86.62 106 SER A CA 1
ATOM 841 C C . SER A 1 106 ? 12.496 19.864 -13.254 1.00 86.62 106 SER A C 1
ATOM 843 O O . SER A 1 106 ? 11.515 19.634 -13.959 1.00 86.62 106 SER A O 1
ATOM 845 N N . HIS A 1 107 ? 12.894 21.100 -12.960 1.00 72.88 107 HIS A N 1
ATOM 846 C CA . HIS A 1 107 ? 12.455 22.240 -13.758 1.00 72.88 107 HIS A CA 1
ATOM 847 C C . HIS A 1 107 ? 13.124 22.128 -15.134 1.00 72.88 107 HIS A C 1
ATOM 849 O O . HIS A 1 107 ? 14.353 22.107 -15.201 1.00 72.88 107 HIS A O 1
ATOM 855 N N . GLU A 1 108 ? 12.336 22.006 -16.201 1.00 55.53 108 GLU A N 1
ATOM 856 C CA . GLU A 1 108 ? 12.787 22.434 -17.533 1.00 55.53 108 GLU A CA 1
ATOM 857 C C . GLU A 1 108 ? 12.787 23.965 -17.616 1.00 55.53 108 GLU A C 1
ATOM 859 O O . GLU A 1 108 ? 11.863 24.591 -17.037 1.00 55.53 108 GLU A O 1
#

Foldseek 3Di:
DLCVLVVLDDDDDDDDQVCVVVVVDDAALSAEAFCHQDDPHHVAYFEQDVVSVVVDDDDDVRYQYHVPAQGSVVSSQVVVPHPVRDPPVCVVVVVVRSCVSNVVDDDD

Secondary structure (DSSP, 8-state):
--TTTTT--S------HHHHHTT-S---TT-EEESS---TT-SEEEE--HHHHHHS-S--TTEEE-TTSS-HHHHHHHHTTGGGTS-THHHHHHHHHHHHHTT-PPP-